Protein AF-A0A822HNJ9-F1 (afdb_monomer_lite)

Structure (mmCIF, N/CA/C/O backbone):
data_AF-A0A822HNJ9-F1
#
_entry.id   AF-A0A822HNJ9-F1
#
loop_
_atom_site.group_PDB
_atom_site.id
_atom_site.type_symbol
_atom_site.label_atom_id
_atom_site.label_alt_id
_atom_site.label_comp_id
_atom_site.label_asym_id
_atom_site.label_entity_id
_atom_site.label_seq_id
_atom_site.pdbx_PDB_ins_code
_atom_site.Cartn_x
_atom_site.Cartn_y
_atom_site.Cartn_z
_atom_site.occupancy
_atom_site.B_iso_or_equiv
_atom_site.auth_seq_id
_atom_site.auth_comp_id
_atom_site.auth_asym_id
_atom_site.auth_atom_id
_atom_site.pdbx_PDB_model_num
ATOM 1 N N . LEU A 1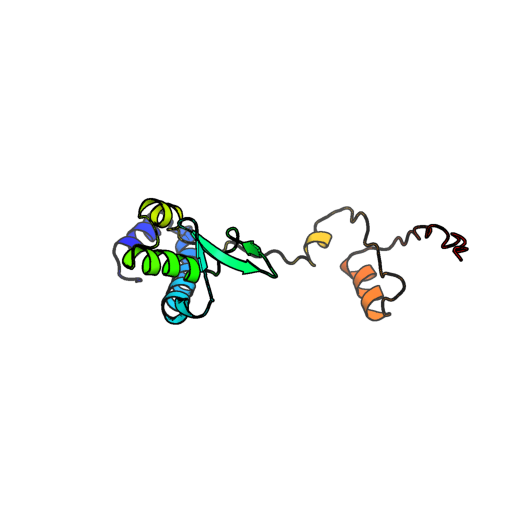 1 ? 0.493 12.354 16.416 1.00 62.94 1 LEU A N 1
ATOM 2 C CA . LEU A 1 1 ? 0.842 10.964 16.034 1.00 62.94 1 LEU A CA 1
ATOM 3 C C . LEU A 1 1 ? 2.137 10.479 16.682 1.00 62.94 1 LEU A C 1
ATOM 5 O O . LEU A 1 1 ? 2.071 9.511 17.411 1.00 62.94 1 LEU A O 1
ATOM 9 N N . LYS A 1 2 ? 3.293 11.153 16.546 1.00 67.12 2 LYS A N 1
ATOM 10 C CA . LYS A 1 2 ? 4.554 10.678 17.176 1.00 67.12 2 LYS A CA 1
ATOM 11 C C . LYS A 1 2 ? 4.546 10.609 18.717 1.00 67.12 2 LYS A C 1
ATOM 13 O O . LYS A 1 2 ? 5.441 10.022 19.309 1.00 67.12 2 LYS A O 1
ATOM 18 N N . THR A 1 3 ? 3.560 11.228 19.359 1.00 72.00 3 THR A N 1
ATOM 19 C CA . THR A 1 3 ? 3.373 11.254 20.815 1.00 72.00 3 THR A CA 1
ATOM 20 C C . THR A 1 3 ? 2.321 10.263 21.310 1.00 72.00 3 THR A C 1
ATOM 22 O O . THR A 1 3 ? 2.125 10.168 22.517 1.00 72.00 3 THR A O 1
ATOM 25 N N . THR A 1 4 ? 1.626 9.548 20.417 1.00 83.00 4 THR A N 1
ATOM 26 C CA . THR A 1 4 ? 0.567 8.619 20.826 1.00 83.00 4 THR A CA 1
ATOM 27 C C . THR A 1 4 ? 1.164 7.333 21.391 1.00 83.00 4 THR A C 1
ATOM 29 O O . THR A 1 4 ? 2.264 6.912 21.012 1.00 83.00 4 THR A O 1
ATOM 32 N N . ASN A 1 5 ? 0.452 6.712 22.329 1.00 85.06 5 ASN A N 1
ATOM 33 C CA . ASN A 1 5 ? 0.931 5.507 23.002 1.00 85.06 5 ASN A CA 1
ATOM 34 C C . ASN A 1 5 ? 1.074 4.345 22.014 1.00 85.06 5 ASN A C 1
ATOM 36 O O . ASN A 1 5 ? 2.087 3.656 22.026 1.00 85.06 5 ASN A O 1
ATOM 40 N N . GLU A 1 6 ? 0.136 4.213 21.083 1.00 84.06 6 GLU A N 1
ATOM 41 C CA . GLU A 1 6 ? 0.081 3.170 20.059 1.00 84.06 6 GLU A CA 1
ATOM 42 C C . GLU A 1 6 ? 1.312 3.210 19.140 1.00 84.06 6 GLU A C 1
ATOM 44 O O . GLU A 1 6 ? 1.894 2.174 18.806 1.00 84.06 6 GLU A O 1
ATOM 49 N N . TYR A 1 7 ? 1.759 4.415 18.767 1.00 82.19 7 TYR A N 1
ATOM 50 C CA . TYR A 1 7 ? 2.956 4.597 17.946 1.00 82.19 7 TYR A CA 1
ATOM 51 C C . TYR A 1 7 ? 4.218 4.197 18.715 1.00 82.19 7 TYR A C 1
ATOM 53 O O . TYR A 1 7 ? 5.081 3.483 18.197 1.00 82.19 7 TYR A O 1
ATOM 61 N N . ASN A 1 8 ? 4.308 4.629 19.974 1.00 83.81 8 ASN A N 1
ATOM 62 C CA . ASN A 1 8 ? 5.429 4.303 20.846 1.00 83.81 8 ASN A CA 1
ATOM 63 C C . ASN A 1 8 ? 5.508 2.798 21.133 1.00 83.81 8 ASN A C 1
ATOM 65 O O . ASN A 1 8 ? 6.604 2.239 21.146 1.00 83.81 8 ASN A O 1
ATOM 69 N N . GLU A 1 9 ? 4.374 2.124 21.317 1.00 87.38 9 GLU A N 1
ATOM 70 C CA . GLU A 1 9 ? 4.320 0.670 21.478 1.00 87.38 9 GLU A CA 1
ATOM 71 C C . GLU A 1 9 ? 4.733 -0.073 20.204 1.00 87.38 9 GLU A C 1
ATOM 73 O O . GLU A 1 9 ? 5.558 -0.987 20.277 1.00 87.38 9 GLU A O 1
ATOM 78 N N . CYS A 1 10 ? 4.269 0.362 19.027 1.00 82.50 10 CYS A N 1
ATOM 79 C CA . CYS A 1 10 ? 4.712 -0.210 17.751 1.00 82.50 10 CYS A CA 1
ATOM 80 C C . CYS A 1 10 ? 6.224 -0.058 17.542 1.00 82.50 10 CYS A C 1
ATOM 82 O O . CYS A 1 10 ? 6.894 -1.016 17.153 1.00 82.50 10 CYS A O 1
ATOM 84 N N . CYS A 1 11 ? 6.785 1.114 17.855 1.00 84.00 11 CYS A N 1
ATOM 85 C CA . CYS A 1 11 ? 8.223 1.359 17.737 1.00 84.00 11 CYS A CA 1
ATOM 86 C C . CYS A 1 11 ? 9.044 0.545 18.744 1.00 84.00 11 CYS A C 1
ATOM 88 O O . CYS A 1 11 ? 10.142 0.107 18.414 1.00 84.00 11 CYS A O 1
ATOM 90 N N . LYS A 1 12 ? 8.526 0.307 19.957 1.00 88.62 12 LYS A N 1
ATOM 91 C CA . LYS A 1 12 ? 9.166 -0.594 20.931 1.00 88.62 12 LYS A CA 1
ATOM 92 C C . LYS A 1 12 ? 9.164 -2.042 20.444 1.00 88.62 12 LYS A C 1
ATOM 94 O O . LYS A 1 12 ? 10.156 -2.740 20.625 1.00 88.62 12 LYS A O 1
ATOM 99 N N . LYS A 1 13 ? 8.067 -2.486 19.824 1.00 91.00 13 LYS A N 1
ATOM 100 C CA . LYS A 1 13 ? 7.925 -3.850 19.297 1.00 91.00 13 LYS A CA 1
ATOM 101 C C . LYS A 1 13 ? 8.796 -4.096 18.061 1.00 91.00 13 LYS A C 1
ATOM 103 O O . LYS A 1 13 ? 9.337 -5.187 17.908 1.00 91.00 13 LYS A O 1
ATOM 108 N N . TYR A 1 14 ? 8.959 -3.086 17.206 1.00 87.56 14 TYR A N 1
ATOM 109 C CA . TYR A 1 14 ? 9.727 -3.170 15.960 1.00 87.56 14 TYR A CA 1
ATOM 110 C C . TYR A 1 14 ? 10.715 -1.994 15.829 1.00 87.56 14 TYR A C 1
ATOM 112 O O . TYR A 1 14 ? 10.526 -1.105 14.993 1.00 87.56 14 TYR A O 1
ATOM 120 N N . PRO A 1 15 ? 11.799 -1.977 16.624 1.00 85.81 15 PRO A N 1
ATOM 121 C CA . PRO A 1 15 ? 12.713 -0.833 16.697 1.00 85.81 15 PRO A CA 1
ATOM 122 C C . PRO A 1 15 ? 13.408 -0.527 15.363 1.00 85.81 15 PRO A C 1
ATOM 124 O O . PRO A 1 15 ? 13.573 0.637 15.000 1.00 85.81 15 PRO A O 1
ATOM 127 N N . ASN A 1 16 ? 13.732 -1.560 14.581 1.00 88.88 16 ASN A N 1
ATOM 128 C CA . ASN A 1 16 ? 14.396 -1.411 13.281 1.00 88.88 16 ASN A CA 1
ATOM 129 C C . ASN A 1 16 ? 13.470 -0.863 12.183 1.00 88.88 16 ASN A C 1
ATOM 131 O O . ASN A 1 16 ? 13.939 -0.518 11.104 1.00 88.88 16 ASN A O 1
ATOM 135 N N . TRP A 1 17 ? 12.156 -0.812 12.420 1.00 87.12 17 TRP A N 1
ATOM 136 C CA . TRP A 1 17 ? 11.161 -0.397 11.424 1.00 87.12 17 TRP A CA 1
ATOM 137 C C . TRP A 1 17 ? 10.659 1.026 11.658 1.00 87.12 17 TRP A C 1
ATOM 139 O O . TRP A 1 17 ? 9.782 1.497 10.940 1.00 87.12 17 TRP A O 1
ATOM 149 N N . LYS A 1 18 ? 11.232 1.746 12.631 1.00 86.25 18 LYS A N 1
ATOM 150 C CA . LYS A 1 18 ? 10.824 3.112 12.971 1.00 86.25 18 LYS A CA 1
ATOM 151 C C . LYS A 1 18 ? 10.759 4.026 11.744 1.00 86.25 18 LYS A C 1
ATOM 153 O O . LYS A 1 18 ? 9.755 4.698 11.551 1.00 86.25 18 LYS A O 1
ATOM 158 N N . LEU A 1 19 ? 11.784 4.003 10.888 1.00 86.44 19 LEU A N 1
ATOM 159 C CA . LEU A 1 19 ? 11.804 4.802 9.656 1.00 86.44 19 LEU A CA 1
ATOM 160 C C . LEU A 1 19 ? 10.664 4.430 8.699 1.00 86.44 19 LEU A C 1
ATOM 162 O O . LEU A 1 19 ? 10.014 5.314 8.152 1.00 86.44 19 LEU A O 1
ATOM 166 N N . LEU A 1 20 ? 10.379 3.136 8.545 1.00 87.31 20 LEU A N 1
ATOM 167 C CA . LEU A 1 20 ? 9.297 2.651 7.688 1.00 87.31 20 LEU A CA 1
ATOM 168 C C . LEU A 1 20 ? 7.927 3.132 8.182 1.00 87.31 20 LEU A C 1
ATOM 170 O O . LEU A 1 20 ? 7.101 3.564 7.380 1.00 87.31 20 LEU A O 1
ATOM 174 N N . PHE A 1 21 ? 7.698 3.108 9.498 1.00 86.00 21 PHE A N 1
ATOM 175 C CA . PHE A 1 21 ? 6.472 3.652 10.082 1.00 86.00 21 PHE A CA 1
ATOM 176 C C . PHE A 1 21 ? 6.386 5.171 9.949 1.00 86.00 21 PHE A C 1
ATOM 178 O O . PHE A 1 21 ? 5.304 5.696 9.703 1.00 86.00 21 PHE A O 1
ATOM 185 N N . GLU A 1 22 ? 7.502 5.888 10.094 1.00 87.31 22 GLU A N 1
ATOM 186 C CA . GLU A 1 22 ? 7.520 7.338 9.907 1.00 87.31 22 GLU A CA 1
ATOM 187 C C . GLU A 1 22 ? 7.138 7.746 8.483 1.00 87.31 22 GLU A C 1
ATOM 189 O O . GLU A 1 22 ? 6.329 8.660 8.329 1.00 87.31 22 GLU A O 1
ATOM 194 N N . GLU A 1 23 ? 7.647 7.055 7.462 1.00 87.81 23 GLU A N 1
ATOM 195 C CA . GLU A 1 23 ? 7.247 7.299 6.071 1.00 87.81 23 GLU A CA 1
ATOM 196 C C . GLU A 1 23 ? 5.786 6.910 5.819 1.00 87.81 23 GLU A C 1
ATOM 198 O O . GLU A 1 23 ? 5.019 7.709 5.285 1.00 87.81 23 GLU A O 1
ATOM 203 N N . ALA A 1 24 ? 5.354 5.737 6.291 1.00 88.38 24 ALA A N 1
ATOM 204 C CA . ALA A 1 24 ? 3.963 5.303 6.168 1.00 88.38 24 ALA A CA 1
ATOM 205 C C . ALA A 1 24 ? 2.970 6.301 6.795 1.00 88.38 24 ALA A C 1
ATOM 207 O O . ALA A 1 24 ? 1.901 6.546 6.238 1.00 88.38 24 ALA A O 1
ATOM 208 N N . MET A 1 25 ? 3.323 6.918 7.928 1.00 87.94 25 MET A N 1
ATOM 209 C CA . MET A 1 25 ? 2.499 7.956 8.552 1.00 87.94 25 MET A CA 1
ATOM 210 C C . MET A 1 25 ? 2.437 9.245 7.732 1.00 87.94 25 MET A C 1
ATOM 212 O O . MET A 1 25 ? 1.398 9.901 7.740 1.00 87.94 25 MET A O 1
ATOM 216 N N . LYS A 1 26 ? 3.521 9.641 7.052 1.00 88.62 26 LYS A N 1
ATOM 217 C CA . LYS A 1 26 ? 3.495 10.821 6.172 1.00 88.62 26 LYS A CA 1
ATOM 218 C C . LYS A 1 26 ? 2.524 10.602 5.019 1.00 88.62 26 LYS A C 1
ATOM 220 O O . LYS A 1 26 ? 1.683 11.465 4.784 1.00 88.62 26 LYS A O 1
ATOM 225 N N . ASP A 1 27 ? 2.597 9.438 4.375 1.00 88.88 27 ASP A N 1
ATOM 226 C CA . ASP A 1 27 ? 1.671 9.047 3.307 1.00 88.88 27 ASP A CA 1
ATOM 227 C C . ASP A 1 27 ? 0.222 9.043 3.818 1.00 88.88 27 ASP A C 1
ATOM 229 O O . ASP A 1 27 ? -0.664 9.627 3.200 1.00 88.88 27 ASP A O 1
ATOM 233 N N . MET A 1 28 ? -0.016 8.463 4.998 1.00 90.50 28 MET A N 1
ATOM 234 C CA . MET A 1 28 ? -1.338 8.434 5.628 1.00 90.50 28 MET A CA 1
ATOM 235 C C . MET A 1 28 ? -1.882 9.843 5.923 1.00 90.50 28 MET A C 1
ATOM 237 O O . MET A 1 28 ? -3.041 10.128 5.633 1.00 90.50 28 MET A O 1
ATOM 241 N N . LEU A 1 29 ? -1.053 10.740 6.469 1.00 89.88 29 LEU A N 1
ATOM 242 C CA . LEU A 1 29 ? -1.423 12.136 6.735 1.00 89.88 29 LEU A CA 1
ATOM 243 C C . LEU A 1 29 ? -1.672 12.933 5.451 1.00 89.88 29 LEU A C 1
ATOM 245 O O . LEU A 1 29 ? -2.505 13.836 5.433 1.00 89.88 29 LEU A O 1
ATOM 249 N N . PHE A 1 30 ? -0.949 12.639 4.378 1.00 89.81 30 PHE A N 1
ATOM 250 C CA . PHE A 1 30 ? -1.191 13.279 3.093 1.00 89.81 30 PHE A CA 1
ATOM 251 C C . PHE A 1 30 ? -2.529 12.828 2.495 1.00 89.81 30 PHE A C 1
ATOM 253 O O . PHE A 1 30 ? -3.323 13.652 2.031 1.00 89.81 30 PHE A O 1
ATOM 260 N N . ASP A 1 31 ? -2.793 11.524 2.554 1.00 91.00 31 ASP A N 1
ATOM 261 C CA . ASP A 1 31 ? -3.979 10.913 1.971 1.00 91.00 31 ASP A CA 1
ATOM 262 C C . ASP A 1 31 ? -5.254 11.238 2.752 1.00 91.00 31 ASP A C 1
ATOM 264 O O . ASP A 1 31 ? -6.271 11.490 2.114 1.00 91.00 31 ASP A O 1
ATOM 268 N N . VAL A 1 32 ? -5.222 11.324 4.089 1.00 89.19 32 VAL A N 1
ATOM 269 C CA . VAL A 1 32 ? -6.418 11.677 4.885 1.00 89.19 32 VAL A CA 1
ATOM 270 C C . VAL A 1 32 ? -6.954 13.067 4.541 1.00 89.19 32 VAL A C 1
ATOM 272 O O . VAL A 1 32 ? -8.156 13.292 4.565 1.00 89.19 32 VAL A O 1
ATOM 275 N N . ASN A 1 33 ? -6.076 13.996 4.161 1.00 86.94 33 ASN A N 1
ATOM 276 C CA . ASN A 1 33 ? -6.475 15.350 3.779 1.00 86.94 33 ASN A CA 1
ATOM 277 C C . ASN A 1 33 ? -6.990 15.441 2.334 1.00 86.94 33 ASN A C 1
ATOM 279 O O . ASN A 1 33 ? -7.530 16.469 1.947 1.00 86.94 33 ASN A O 1
ATOM 283 N N . ASN A 1 34 ? -6.803 14.394 1.522 1.00 86.69 34 ASN A N 1
ATOM 284 C CA . ASN A 1 34 ? -7.087 14.413 0.085 1.00 86.69 34 ASN A CA 1
ATOM 285 C C . ASN A 1 34 ? -7.798 13.139 -0.396 1.00 86.69 34 ASN A C 1
ATOM 287 O O . ASN A 1 34 ? -7.729 12.808 -1.586 1.00 86.69 34 ASN A O 1
ATOM 291 N N . PHE A 1 35 ? -8.435 12.375 0.494 1.00 86.50 35 PHE A N 1
ATOM 292 C CA . PHE A 1 35 ? -8.928 11.045 0.138 1.00 86.50 35 PHE A CA 1
ATOM 293 C C . PHE A 1 35 ? -10.089 11.106 -0.861 1.00 86.50 35 PHE A C 1
ATOM 295 O O . PHE A 1 35 ? -10.163 10.247 -1.727 1.00 86.50 35 PHE A O 1
ATOM 302 N N . GLU A 1 36 ? -10.912 12.155 -0.853 1.00 82.75 36 GLU A N 1
ATOM 303 C CA . GLU A 1 36 ? -12.053 12.313 -1.773 1.00 82.75 36 GLU A CA 1
ATOM 304 C C . GLU A 1 36 ? -11.643 12.461 -3.255 1.00 82.75 36 GLU A C 1
ATOM 306 O O . GLU A 1 36 ? -12.447 12.256 -4.160 1.00 82.75 36 GLU A O 1
ATOM 311 N N . SER A 1 37 ? -10.370 12.765 -3.531 1.00 79.00 37 SER A N 1
ATOM 312 C CA . SER A 1 37 ? -9.874 13.094 -4.878 1.00 79.00 37 SER A CA 1
ATOM 313 C C . SER A 1 37 ? -9.758 11.922 -5.866 1.00 79.00 37 SER A C 1
ATOM 315 O O . SER A 1 37 ? -9.435 12.159 -7.027 1.00 79.00 37 SER A O 1
ATOM 317 N N . HIS A 1 38 ? -9.952 10.666 -5.446 1.00 80.81 38 HIS A N 1
ATOM 318 C CA . HIS A 1 38 ? -9.560 9.498 -6.252 1.00 80.81 38 HIS A CA 1
ATOM 319 C C . HIS A 1 38 ? -10.694 8.756 -6.972 1.00 80.81 38 HIS A C 1
ATOM 321 O O . HIS A 1 38 ? -10.422 7.694 -7.520 1.00 80.81 38 HIS A O 1
ATOM 327 N N . GLY A 1 39 ? -11.924 9.285 -6.971 1.00 85.75 39 GLY A N 1
ATOM 328 C CA . GLY A 1 39 ? -13.054 8.761 -7.755 1.00 85.75 39 GLY A CA 1
ATOM 329 C C . GLY A 1 39 ? -13.269 7.248 -7.616 1.00 85.75 39 GLY A C 1
ATOM 330 O O . GLY A 1 39 ? -12.839 6.480 -8.473 1.00 85.75 39 GLY A O 1
ATOM 331 N N . TYR A 1 40 ? -13.935 6.817 -6.546 1.00 92.25 40 TYR A N 1
ATOM 332 C CA . TYR A 1 40 ? -14.222 5.404 -6.285 1.00 92.25 40 TYR A CA 1
ATOM 333 C C . TYR A 1 40 ? -15.714 5.082 -6.402 1.00 92.25 40 TYR A C 1
ATOM 335 O O . TYR A 1 40 ? -16.570 5.964 -6.339 1.00 92.25 40 TYR A O 1
ATOM 343 N N . ILE A 1 41 ? -16.018 3.793 -6.541 1.00 92.56 41 ILE A N 1
ATOM 344 C CA . ILE A 1 41 ? -17.375 3.249 -6.522 1.00 92.56 41 ILE A CA 1
ATOM 345 C C . ILE A 1 41 ? -17.480 2.268 -5.359 1.00 92.56 41 ILE A C 1
ATOM 347 O O . ILE A 1 41 ? -16.609 1.420 -5.174 1.00 92.56 41 ILE A O 1
ATOM 351 N N . VAL A 1 42 ? -18.569 2.355 -4.600 1.00 92.94 42 VAL A N 1
ATOM 352 C CA . VAL A 1 42 ? -18.928 1.328 -3.621 1.00 92.94 42 VAL A CA 1
ATOM 353 C C . VAL A 1 42 ? -19.809 0.296 -4.308 1.00 92.94 42 VAL A C 1
ATOM 355 O O . VAL A 1 42 ? -20.865 0.633 -4.840 1.00 92.94 42 VAL A O 1
ATOM 358 N N . ASN A 1 43 ? -19.381 -0.961 -4.326 1.00 91.75 43 ASN A N 1
ATOM 359 C CA . ASN A 1 43 ? -20.179 -2.055 -4.866 1.00 91.75 43 ASN A CA 1
ATOM 360 C C . ASN A 1 43 ? -19.810 -3.368 -4.171 1.00 91.75 43 ASN A C 1
ATOM 362 O O . ASN A 1 43 ? -18.638 -3.613 -3.902 1.00 91.75 43 ASN A O 1
ATOM 366 N N . GLN A 1 44 ? -20.803 -4.222 -3.916 1.00 88.62 44 GLN A N 1
ATOM 367 C CA . GLN A 1 44 ? -20.614 -5.531 -3.275 1.00 88.62 44 GLN A CA 1
ATOM 368 C C . GLN A 1 44 ? -19.803 -5.464 -1.969 1.00 88.62 44 GLN A C 1
ATOM 370 O O . GLN A 1 44 ? -18.909 -6.280 -1.752 1.00 88.62 44 GLN A O 1
ATOM 375 N N . ASP A 1 45 ? -20.112 -4.489 -1.111 1.00 92.69 45 ASP A N 1
ATOM 376 C CA . ASP A 1 45 ? -19.426 -4.294 0.173 1.00 92.69 45 ASP A CA 1
ATOM 377 C C . ASP A 1 45 ? -17.918 -3.996 0.028 1.00 92.69 45 ASP A C 1
ATOM 379 O O . ASP A 1 45 ? -17.120 -4.312 0.908 1.00 92.69 45 ASP A O 1
ATOM 383 N N . LYS A 1 46 ? -17.498 -3.426 -1.110 1.00 93.19 46 LYS A N 1
ATOM 384 C CA . LYS A 1 46 ? -16.097 -3.112 -1.421 1.00 93.19 46 LYS A CA 1
ATOM 385 C C . LYS A 1 46 ? -15.958 -1.783 -2.148 1.00 93.19 46 LYS A C 1
ATOM 387 O O . LYS A 1 46 ? -16.847 -1.357 -2.886 1.00 93.19 46 LYS A O 1
ATOM 392 N N . ILE A 1 47 ? -14.792 -1.170 -1.976 1.00 93.50 47 ILE A N 1
ATOM 393 C CA . ILE A 1 47 ? -14.351 -0.023 -2.767 1.00 93.50 47 ILE A CA 1
ATOM 394 C C . ILE A 1 47 ? -13.702 -0.541 -4.053 1.00 93.50 47 ILE A C 1
ATOM 396 O O . ILE A 1 47 ? -12.779 -1.356 -4.005 1.00 93.50 47 ILE A O 1
ATOM 400 N N . GLY A 1 48 ? -14.203 -0.083 -5.196 1.00 92.81 48 GLY A N 1
ATOM 401 C CA . GLY A 1 48 ? -13.696 -0.406 -6.523 1.00 92.81 48 GLY A CA 1
ATOM 402 C C . GLY A 1 48 ? -13.419 0.844 -7.351 1.00 92.81 48 GLY A C 1
ATOM 403 O O . GLY A 1 48 ? -13.880 1.945 -7.042 1.00 92.81 48 GLY A O 1
ATOM 404 N N . TYR A 1 49 ? -12.668 0.650 -8.424 1.00 92.94 49 TYR A N 1
ATOM 405 C CA . TYR A 1 49 ? -12.208 1.707 -9.315 1.00 92.94 49 TYR A CA 1
ATOM 406 C C . TYR A 1 49 ? -12.572 1.375 -10.753 1.00 92.94 49 TYR A C 1
ATOM 408 O O . TYR A 1 49 ? -12.554 0.209 -11.138 1.00 92.94 49 TYR A O 1
ATOM 416 N N . VAL A 1 50 ? -12.900 2.390 -11.547 1.00 89.62 50 VAL A N 1
ATOM 417 C CA . VAL A 1 50 ? -13.181 2.199 -12.972 1.00 89.62 50 VAL A CA 1
ATOM 418 C C . VAL A 1 50 ? -11.861 2.201 -13.731 1.00 89.62 50 VAL A C 1
ATOM 420 O O . VAL A 1 50 ? -11.199 3.233 -13.823 1.00 89.62 50 VAL A O 1
ATOM 423 N N . GLU A 1 51 ? -11.491 1.053 -14.291 1.00 86.56 51 GLU A N 1
ATOM 424 C CA . GLU A 1 51 ? -10.425 0.948 -15.283 1.00 86.56 51 GLU A CA 1
ATOM 425 C C . GLU A 1 51 ? -11.024 0.543 -16.626 1.00 86.56 51 GLU A C 1
ATOM 427 O O . GLU A 1 51 ? -11.595 -0.540 -16.772 1.00 86.56 51 GLU A O 1
ATOM 432 N N . GLN A 1 52 ? -10.860 1.420 -17.620 1.00 85.50 52 GLN A N 1
ATOM 433 C CA . GLN A 1 52 ? -11.481 1.276 -18.938 1.00 85.50 52 GLN A CA 1
ATOM 434 C C . GLN A 1 52 ? -13.005 1.115 -18.792 1.00 85.50 52 GLN A C 1
ATOM 436 O O . GLN A 1 52 ? -13.665 2.060 -18.368 1.00 85.50 52 GLN A O 1
ATOM 441 N N . ASP A 1 53 ? -13.534 -0.075 -19.079 1.00 87.94 53 ASP A N 1
ATOM 442 C CA . ASP A 1 53 ? -14.963 -0.399 -19.007 1.00 87.94 53 ASP A CA 1
ATOM 443 C C . ASP A 1 53 ? -15.322 -1.307 -17.814 1.00 87.94 53 ASP A C 1
ATOM 445 O O . ASP A 1 53 ? -16.480 -1.692 -17.653 1.00 87.94 53 ASP A O 1
ATOM 449 N N . ASN A 1 54 ? -14.346 -1.678 -16.973 1.00 88.69 54 ASN A N 1
ATOM 450 C CA . ASN A 1 54 ? -14.541 -2.622 -15.873 1.00 88.69 54 ASN A CA 1
ATOM 451 C C . ASN A 1 54 ? -14.305 -1.977 -14.504 1.00 88.69 54 ASN A C 1
ATOM 453 O O . ASN A 1 54 ? -13.463 -1.096 -14.337 1.00 88.69 54 ASN A O 1
ATOM 457 N N . ILE A 1 55 ? -15.024 -2.476 -13.495 1.00 91.19 55 ILE A N 1
ATOM 458 C CA . ILE A 1 55 ? -14.744 -2.148 -12.096 1.00 91.19 55 ILE A CA 1
ATOM 459 C C . ILE A 1 55 ? -13.707 -3.138 -11.574 1.00 91.19 55 ILE A C 1
ATOM 461 O O . ILE A 1 55 ? -13.945 -4.346 -11.533 1.00 91.19 55 ILE A O 1
ATOM 465 N N . VAL A 1 56 ? -12.563 -2.613 -11.157 1.00 91.56 56 VAL A N 1
ATOM 466 C CA . VAL A 1 56 ? -11.463 -3.376 -10.576 1.00 91.56 56 VAL A CA 1
ATOM 467 C C . VAL A 1 56 ? -11.404 -3.161 -9.064 1.00 91.56 56 VAL A C 1
ATOM 469 O O . VAL A 1 56 ? -11.537 -2.047 -8.560 1.00 91.56 56 VAL A O 1
ATOM 472 N N . TYR A 1 57 ? -11.203 -4.257 -8.332 1.00 90.44 57 TYR A N 1
ATOM 473 C CA . TYR A 1 57 ? -11.154 -4.282 -6.860 1.00 90.44 57 TYR A CA 1
ATOM 474 C C . TYR A 1 57 ? -9.775 -4.669 -6.315 1.00 90.44 57 TYR A C 1
ATOM 476 O O . TYR A 1 57 ? -9.566 -4.723 -5.108 1.00 90.44 57 TYR A O 1
ATOM 484 N N . ASN A 1 58 ? -8.834 -4.995 -7.200 1.00 88.44 58 ASN A N 1
ATOM 485 C CA . ASN A 1 58 ? -7.476 -5.418 -6.862 1.00 88.44 58 ASN A CA 1
ATOM 486 C C . ASN A 1 58 ? -6.470 -4.256 -6.864 1.00 88.44 58 ASN A C 1
ATOM 488 O O . ASN A 1 58 ? -5.270 -4.495 -6.720 1.00 88.44 58 ASN A O 1
ATOM 492 N N . ILE A 1 59 ? -6.939 -3.019 -7.037 1.00 87.19 59 ILE A N 1
ATOM 493 C CA . ILE A 1 59 ? -6.107 -1.819 -6.986 1.00 87.19 59 ILE A CA 1
ATOM 494 C C . ILE A 1 59 ? -6.467 -0.973 -5.767 1.00 87.19 59 ILE A C 1
ATOM 496 O O . ILE A 1 59 ? -7.622 -0.902 -5.355 1.00 87.19 59 ILE A O 1
ATOM 500 N N . ALA A 1 60 ? -5.454 -0.332 -5.188 1.00 87.88 60 ALA A N 1
ATOM 501 C CA . ALA A 1 60 ? -5.607 0.560 -4.048 1.00 87.88 60 ALA A CA 1
ATOM 502 C C . ALA A 1 60 ? -4.731 1.806 -4.223 1.00 87.88 60 ALA A C 1
ATOM 504 O O . ALA A 1 60 ? -3.521 1.716 -4.471 1.00 87.88 60 ALA A O 1
ATOM 505 N N . TYR A 1 61 ? -5.340 2.972 -4.032 1.00 88.88 61 TYR A N 1
ATOM 506 C CA . TYR A 1 61 ? -4.702 4.281 -4.090 1.00 88.88 61 TYR A CA 1
ATOM 507 C C . TYR A 1 61 ? -4.218 4.686 -2.701 1.00 88.88 61 TYR A C 1
ATOM 509 O O . TYR A 1 61 ? -4.837 5.490 -2.007 1.00 88.88 61 TYR A O 1
ATOM 517 N N . GLY A 1 62 ? -3.088 4.100 -2.302 1.00 88.00 62 GLY A N 1
ATOM 518 C CA . GLY A 1 62 ? -2.435 4.430 -1.035 1.00 88.00 62 GLY A CA 1
ATOM 519 C C . GLY A 1 62 ? -3.353 4.200 0.165 1.00 88.00 62 GLY A C 1
ATOM 520 O O . GLY A 1 62 ? -4.049 3.188 0.233 1.00 88.00 62 GLY A O 1
ATOM 521 N N . TYR A 1 63 ? -3.343 5.147 1.099 1.00 92.19 63 TYR A N 1
ATOM 522 C CA . TYR A 1 63 ? -4.260 5.175 2.235 1.00 92.19 63 TYR A CA 1
ATOM 523 C C . TYR A 1 63 ? -5.605 5.805 1.884 1.00 92.19 63 TYR A C 1
ATOM 525 O O . TYR A 1 63 ? -6.547 5.676 2.663 1.00 92.19 63 TYR A O 1
ATOM 533 N N . LYS A 1 64 ? -5.751 6.437 0.713 1.00 92.69 64 LYS A N 1
ATOM 534 C CA . LYS A 1 64 ? -7.033 7.023 0.321 1.00 92.69 64 LYS A CA 1
ATOM 535 C C . LYS A 1 64 ? -8.133 5.966 0.217 1.00 92.69 64 LYS A C 1
ATOM 537 O O . LYS A 1 64 ? -9.234 6.206 0.698 1.00 92.69 64 LYS A O 1
ATOM 542 N N . THR A 1 65 ? -7.832 4.792 -0.346 1.00 92.56 65 THR A N 1
ATOM 543 C CA . THR A 1 65 ? -8.777 3.659 -0.390 1.00 92.56 65 THR A CA 1
ATOM 544 C C . THR A 1 65 ? -9.189 3.222 1.015 1.00 92.56 65 THR A C 1
ATOM 546 O O . THR A 1 65 ? -10.366 2.994 1.266 1.00 92.56 65 THR A O 1
ATOM 549 N N . LEU A 1 66 ? -8.239 3.162 1.951 1.00 93.75 66 LEU A N 1
ATOM 550 C CA . LEU A 1 66 ? -8.508 2.817 3.348 1.00 93.75 66 LEU A CA 1
ATOM 551 C C . LEU A 1 66 ? -9.421 3.857 4.016 1.00 93.75 66 LEU A C 1
ATOM 553 O O . LEU A 1 66 ? -10.382 3.485 4.682 1.00 93.75 66 LEU A O 1
ATOM 557 N N . PHE A 1 67 ? -9.190 5.153 3.790 1.00 93.75 67 PHE A N 1
ATOM 558 C CA . PHE A 1 67 ? -10.084 6.200 4.293 1.00 93.75 67 PHE A CA 1
ATOM 559 C C . PHE A 1 67 ? -11.465 6.182 3.628 1.00 93.75 67 PHE A C 1
ATOM 561 O O . PHE A 1 67 ? -12.451 6.456 4.306 1.00 93.75 67 PHE A O 1
ATOM 568 N N . ALA A 1 68 ? -11.568 5.787 2.356 1.00 93.44 68 ALA A N 1
ATOM 569 C CA . ALA A 1 68 ? -12.859 5.566 1.707 1.00 93.44 68 ALA A CA 1
ATOM 570 C C . ALA A 1 68 ? -13.655 4.436 2.386 1.00 93.44 68 ALA A C 1
ATOM 572 O O . ALA A 1 68 ? -14.853 4.590 2.603 1.00 93.44 68 ALA A O 1
ATOM 573 N N . TYR A 1 69 ? -13.001 3.345 2.808 1.00 94.31 69 TYR A N 1
ATOM 574 C CA . TYR A 1 69 ? -13.659 2.295 3.600 1.00 94.31 69 TYR A CA 1
ATOM 575 C C . TYR A 1 69 ? -14.202 2.823 4.936 1.00 94.31 69 TYR A C 1
ATOM 577 O O . TYR A 1 69 ? -15.330 2.492 5.295 1.00 94.31 69 TYR A O 1
ATOM 585 N N . PHE A 1 70 ? -13.442 3.658 5.656 1.00 94.00 70 PHE A N 1
ATOM 586 C CA . PHE A 1 70 ? -13.932 4.295 6.887 1.00 94.00 70 PHE A CA 1
ATOM 587 C C . PHE A 1 70 ? -15.136 5.203 6.618 1.00 94.00 70 PHE A C 1
ATOM 589 O O . PHE A 1 70 ? -16.166 5.073 7.275 1.00 94.00 70 PHE A O 1
ATOM 596 N N . TYR A 1 71 ? -15.021 6.076 5.619 1.00 93.94 71 TYR A N 1
ATOM 597 C CA . TYR A 1 71 ? -16.064 7.029 5.250 1.00 93.94 71 TYR A CA 1
ATOM 598 C C . TYR A 1 71 ? -17.372 6.336 4.841 1.00 93.94 71 TYR A C 1
ATOM 600 O O . TYR A 1 71 ? -18.454 6.692 5.302 1.00 93.94 71 TYR A O 1
ATOM 608 N N . GLU A 1 72 ? -17.292 5.293 4.018 1.00 93.81 72 GLU A N 1
ATOM 609 C CA . GLU A 1 72 ? -18.472 4.561 3.552 1.00 93.81 72 GLU A CA 1
ATOM 610 C C . GLU A 1 72 ? -19.046 3.612 4.611 1.00 93.81 72 GLU A C 1
ATOM 612 O O . GLU A 1 72 ? -20.247 3.324 4.603 1.00 93.81 72 GLU A O 1
ATOM 617 N N . HIS A 1 73 ? -18.232 3.174 5.577 1.00 95.19 73 HIS A N 1
ATOM 618 C CA . HIS A 1 73 ? -18.725 2.454 6.748 1.00 95.19 73 HIS A CA 1
ATOM 619 C C . HIS A 1 73 ? -19.593 3.351 7.638 1.00 95.19 73 H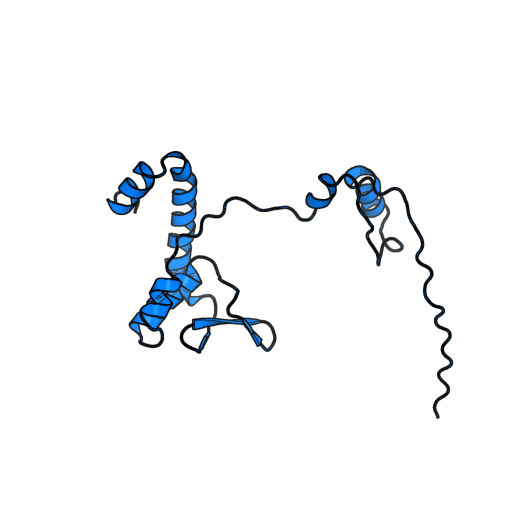IS A C 1
ATOM 621 O O . HIS A 1 73 ? -20.681 2.936 8.040 1.00 95.19 73 HIS A O 1
ATOM 627 N N . GLU A 1 74 ? -19.176 4.598 7.884 1.00 93.69 74 GLU A N 1
ATOM 628 C CA . GLU A 1 74 ? -19.978 5.578 8.635 1.00 93.69 74 GLU A CA 1
ATOM 629 C C . GLU A 1 74 ? -21.318 5.887 7.947 1.00 93.69 74 GLU A C 1
ATOM 631 O O . GLU A 1 74 ? -22.319 6.160 8.610 1.00 93.69 74 GLU A O 1
ATOM 636 N N . ARG A 1 75 ? -21.366 5.775 6.614 1.00 92.94 75 ARG A N 1
ATOM 637 C CA . ARG A 1 75 ? -22.580 5.935 5.795 1.00 92.94 75 ARG A CA 1
ATOM 638 C C . ARG A 1 75 ? -23.416 4.658 5.670 1.00 92.94 75 ARG A C 1
ATOM 640 O O . ARG A 1 75 ? -24.455 4.672 5.007 1.00 92.94 75 ARG A O 1
ATOM 647 N N . GLY A 1 76 ? -22.972 3.556 6.274 1.00 92.38 76 GLY A N 1
ATOM 648 C CA . GLY A 1 76 ? -23.646 2.259 6.234 1.00 92.38 76 GLY A CA 1
ATOM 649 C C . GLY A 1 76 ? -23.587 1.545 4.879 1.00 92.38 76 GLY A C 1
ATOM 650 O O . GLY A 1 76 ? -24.338 0.595 4.674 1.00 92.38 76 GLY A O 1
ATOM 651 N N . GLN A 1 77 ? -22.725 1.985 3.955 1.00 92.94 77 GLN A N 1
ATOM 652 C CA . GLN A 1 77 ? -22.529 1.349 2.643 1.00 92.94 77 GLN A CA 1
ATOM 653 C C . GLN A 1 77 ? -21.520 0.194 2.696 1.00 92.94 77 GLN A C 1
ATOM 655 O O . GLN A 1 77 ? -21.530 -0.679 1.829 1.00 92.94 77 GLN A O 1
ATOM 660 N N . ILE A 1 78 ? -20.664 0.188 3.721 1.00 95.06 78 ILE A N 1
ATOM 661 C CA . ILE A 1 78 ? -19.661 -0.844 3.984 1.00 95.06 78 ILE A CA 1
ATOM 662 C C . ILE A 1 78 ? -19.933 -1.499 5.341 1.00 95.06 78 ILE A C 1
ATOM 664 O O . ILE A 1 78 ? -20.150 -0.832 6.357 1.00 95.06 78 ILE A O 1
ATOM 668 N N . SER A 1 79 ? -19.884 -2.825 5.381 1.00 94.94 79 SER A N 1
ATOM 669 C CA . SER A 1 79 ? -19.997 -3.623 6.591 1.00 94.94 79 SER A CA 1
ATOM 670 C C . SER A 1 79 ? -18.739 -3.508 7.448 1.00 94.94 79 SER A C 1
ATOM 672 O O . SER A 1 79 ? -17.621 -3.352 6.954 1.00 94.94 79 SER A O 1
ATOM 674 N N . LYS A 1 80 ? -18.897 -3.670 8.766 1.00 93.88 80 LYS A N 1
ATOM 675 C CA . LYS A 1 80 ? -17.753 -3.688 9.687 1.00 93.88 80 LYS A CA 1
ATOM 676 C C . LYS A 1 80 ? -16.736 -4.778 9.325 1.00 93.88 80 LYS A C 1
ATOM 678 O O . LYS A 1 80 ? -15.539 -4.564 9.451 1.00 93.88 80 LYS A O 1
ATOM 683 N N . LYS A 1 81 ? -17.214 -5.926 8.831 1.00 94.81 81 LYS A N 1
ATOM 684 C CA . LYS A 1 81 ? -16.350 -7.031 8.406 1.00 94.81 81 LYS A CA 1
ATOM 685 C C . LYS A 1 81 ? -15.437 -6.609 7.253 1.00 94.81 81 LYS A C 1
ATOM 687 O O . LYS A 1 81 ? -14.239 -6.854 7.317 1.00 94.81 81 LYS A O 1
ATOM 692 N N . SER A 1 82 ? -15.996 -5.968 6.228 1.00 92.62 82 SER A N 1
ATOM 693 C CA . SER A 1 82 ? -15.213 -5.501 5.082 1.00 92.62 82 SER A CA 1
ATOM 694 C C . SER A 1 82 ? -14.242 -4.387 5.475 1.00 92.62 82 SER A C 1
ATOM 696 O O . SER A 1 82 ? -13.092 -4.395 5.042 1.00 92.62 82 SER A O 1
ATOM 698 N N . LEU A 1 83 ? -14.647 -3.482 6.372 1.00 92.94 83 LEU A N 1
ATOM 699 C CA . LEU A 1 83 ? -13.738 -2.487 6.941 1.00 92.94 83 LEU A CA 1
ATOM 700 C C . LEU A 1 83 ? -12.546 -3.154 7.653 1.00 92.94 83 LEU A C 1
ATOM 702 O O . LEU A 1 83 ? -11.402 -2.856 7.320 1.00 92.94 83 LEU A O 1
ATOM 706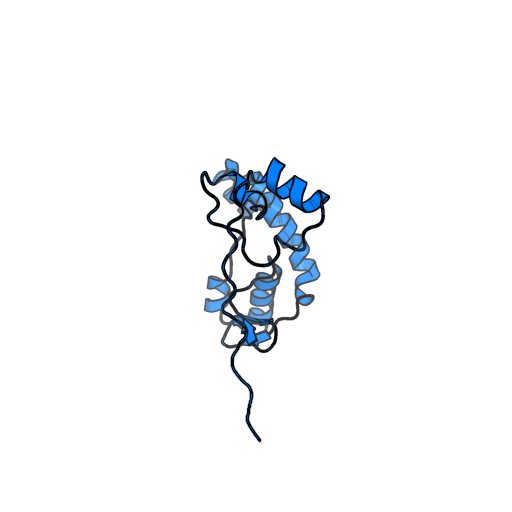 N N . ASP A 1 84 ? -12.799 -4.084 8.577 1.00 93.56 84 ASP A N 1
ATOM 707 C CA . ASP A 1 84 ? -11.756 -4.758 9.363 1.00 93.56 84 ASP A CA 1
ATOM 708 C C . ASP A 1 84 ? -10.765 -5.542 8.476 1.00 93.56 84 ASP A C 1
ATOM 710 O O . ASP A 1 84 ? -9.567 -5.568 8.760 1.00 93.56 84 ASP A O 1
ATOM 714 N N . GLU A 1 85 ? -11.230 -6.131 7.368 1.00 92.06 85 GLU A N 1
ATOM 715 C CA . GLU A 1 85 ? -10.379 -6.820 6.380 1.00 92.06 85 GLU A CA 1
ATOM 716 C C . GLU A 1 85 ? -9.478 -5.860 5.575 1.00 92.06 85 GLU A C 1
ATOM 718 O O . GLU A 1 85 ? -8.435 -6.275 5.065 1.00 92.06 85 GLU A O 1
ATOM 723 N N . ASN A 1 86 ? -9.848 -4.579 5.475 1.00 90.75 86 ASN A N 1
ATOM 724 C CA . ASN A 1 86 ? -9.136 -3.563 4.693 1.00 90.75 86 ASN A CA 1
ATOM 725 C C . ASN A 1 86 ? -8.352 -2.553 5.556 1.00 90.75 86 ASN A C 1
ATOM 727 O O . ASN A 1 86 ? -7.709 -1.650 5.013 1.00 90.75 86 ASN A O 1
ATOM 731 N N . ILE A 1 87 ? -8.343 -2.704 6.886 1.00 90.69 87 ILE A N 1
ATOM 732 C CA . ILE A 1 87 ? -7.517 -1.891 7.789 1.00 90.69 87 ILE A CA 1
ATOM 733 C C . ILE A 1 87 ? -6.117 -2.499 7.896 1.00 90.69 87 ILE A C 1
ATOM 735 O O . ILE A 1 87 ? -5.894 -3.512 8.558 1.00 90.69 87 ILE A O 1
ATOM 739 N N . TYR A 1 88 ? -5.134 -1.841 7.285 1.00 87.50 88 TYR A N 1
ATOM 740 C CA . TYR A 1 88 ? -3.728 -2.216 7.411 1.00 87.50 88 TYR A CA 1
ATOM 741 C C . TYR A 1 88 ? -2.792 -1.020 7.222 1.00 87.50 88 TYR A C 1
ATOM 743 O O . TYR A 1 88 ? -3.112 -0.032 6.561 1.00 87.50 88 TYR A O 1
ATOM 751 N N . VAL A 1 89 ? -1.583 -1.127 7.779 1.00 85.94 89 VAL A N 1
ATOM 752 C CA . VAL A 1 89 ? -0.494 -0.179 7.513 1.00 85.94 89 VAL A CA 1
ATOM 753 C C . VAL A 1 89 ? 0.312 -0.697 6.328 1.00 85.94 89 VAL A C 1
ATOM 755 O O . VAL A 1 89 ? 0.913 -1.771 6.390 1.00 85.94 89 VAL A O 1
ATOM 758 N N . ARG A 1 90 ? 0.337 0.065 5.235 1.00 83.88 90 ARG A N 1
ATOM 759 C CA . ARG A 1 90 ? 1.120 -0.271 4.047 1.00 83.88 90 ARG A CA 1
ATOM 760 C C . ARG A 1 90 ? 2.558 0.196 4.230 1.00 83.88 90 ARG A C 1
ATOM 762 O O . ARG A 1 90 ? 2.832 1.394 4.256 1.00 83.88 90 ARG A O 1
ATOM 769 N N . ILE A 1 91 ? 3.481 -0.758 4.282 1.00 82.81 91 ILE A N 1
ATOM 770 C CA . ILE A 1 91 ? 4.915 -0.481 4.312 1.00 82.81 91 ILE A CA 1
ATOM 771 C C . ILE A 1 91 ? 5.495 -0.695 2.911 1.00 82.81 91 ILE A C 1
ATOM 773 O O . ILE A 1 91 ? 5.514 -1.815 2.402 1.00 82.81 91 ILE A O 1
ATOM 777 N N . LYS A 1 92 ? 5.959 0.380 2.262 1.00 75.06 92 LYS A N 1
ATOM 778 C CA . LYS A 1 92 ? 6.718 0.274 1.007 1.00 75.06 92 LYS A CA 1
ATOM 779 C C . LYS A 1 92 ? 8.169 -0.088 1.330 1.00 75.06 92 LYS A C 1
ATOM 781 O O . LYS A 1 92 ? 8.932 0.762 1.771 1.00 75.06 92 LYS A O 1
ATOM 786 N N . CYS A 1 93 ? 8.546 -1.342 1.090 1.00 71.75 93 CYS A N 1
ATOM 787 C CA . CYS A 1 93 ? 9.902 -1.844 1.358 1.00 71.75 93 CYS A CA 1
ATOM 788 C C . CYS A 1 93 ? 10.882 -1.698 0.177 1.00 71.75 93 CYS A C 1
ATOM 790 O O . CYS A 1 93 ? 12.016 -2.154 0.279 1.00 71.75 93 CYS A O 1
ATOM 792 N N . GLY A 1 94 ? 10.468 -1.093 -0.939 1.00 71.31 94 GLY A N 1
ATOM 793 C CA . GLY A 1 94 ? 11.330 -0.865 -2.097 1.00 71.31 94 GLY A CA 1
ATOM 794 C C . GLY A 1 94 ? 10.559 -0.805 -3.410 1.00 71.31 94 GLY A C 1
ATOM 795 O O . GLY A 1 94 ? 9.361 -1.088 -3.465 1.00 71.31 94 GLY A O 1
ATOM 796 N N . SER A 1 95 ? 11.265 -0.434 -4.470 1.00 72.69 95 SER A N 1
ATOM 797 C CA . SER A 1 95 ? 10.787 -0.460 -5.851 1.00 72.69 95 SER A CA 1
ATOM 798 C C . SER A 1 95 ? 11.854 -1.087 -6.736 1.00 72.69 95 SER A C 1
ATOM 800 O O . SER A 1 95 ? 13.031 -0.773 -6.576 1.00 72.69 95 SER A O 1
ATOM 802 N N . PHE A 1 96 ? 11.448 -1.926 -7.685 1.00 76.50 96 PHE A N 1
ATOM 803 C CA . PHE A 1 96 ? 12.356 -2.482 -8.683 1.00 76.50 96 PHE A CA 1
ATOM 804 C C . PHE A 1 96 ? 12.283 -1.658 -9.961 1.00 76.50 96 PHE A C 1
ATOM 806 O O . PHE A 1 96 ? 11.194 -1.395 -10.474 1.00 76.50 96 PHE A O 1
ATOM 813 N N . SER A 1 97 ? 13.440 -1.271 -10.490 1.00 76.69 97 SER A N 1
ATOM 814 C CA . SER A 1 97 ? 13.517 -0.699 -11.827 1.00 76.69 97 SER A CA 1
ATOM 815 C C . SER A 1 97 ? 13.423 -1.823 -12.851 1.00 76.69 97 SER A C 1
ATOM 817 O O . SER A 1 97 ? 14.282 -2.702 -12.900 1.00 76.69 97 SER A O 1
ATOM 819 N N . TYR A 1 98 ? 12.400 -1.791 -13.707 1.00 74.00 98 TYR A N 1
ATOM 820 C CA . TYR A 1 98 ? 12.261 -2.776 -14.784 1.00 74.00 98 TYR A CA 1
ATOM 821 C C . TYR A 1 98 ? 13.480 -2.790 -15.724 1.00 74.00 98 TYR A C 1
ATOM 823 O O . TYR A 1 98 ? 13.833 -3.833 -16.261 1.00 74.00 98 TYR A O 1
ATOM 831 N N . ALA A 1 99 ? 14.157 -1.650 -15.882 1.00 78.62 99 ALA A N 1
ATOM 832 C CA . ALA A 1 99 ? 15.382 -1.532 -16.669 1.00 78.62 99 ALA A CA 1
ATOM 833 C C . ALA A 1 99 ? 16.599 -2.206 -16.008 1.00 78.62 99 ALA A C 1
ATOM 835 O O . ALA A 1 99 ? 17.541 -2.582 -16.696 1.00 78.62 99 ALA A O 1
ATOM 836 N N . GLU A 1 100 ? 16.594 -2.378 -14.687 1.00 78.44 100 GLU A N 1
ATOM 837 C CA . GLU A 1 100 ? 17.706 -2.999 -13.955 1.00 78.44 100 GLU A CA 1
ATOM 838 C C . GLU A 1 100 ? 17.533 -4.510 -13.815 1.00 78.44 100 GLU A C 1
ATOM 840 O O . GLU A 1 100 ? 18.525 -5.227 -13.753 1.00 78.44 100 GLU A O 1
ATOM 845 N N . ILE A 1 101 ? 16.291 -5.008 -13.851 1.00 78.38 101 ILE A N 1
ATOM 846 C CA . ILE A 1 101 ? 15.972 -6.442 -13.791 1.00 78.38 101 ILE A CA 1
ATOM 847 C C . ILE A 1 101 ? 16.855 -7.257 -14.759 1.00 78.38 101 ILE A C 1
ATOM 849 O O . ILE A 1 101 ? 17.498 -8.195 -14.295 1.00 78.38 101 ILE A O 1
ATOM 853 N N . PRO A 1 102 ? 16.989 -6.911 -16.059 1.00 74.31 102 PRO A N 1
ATOM 854 C CA . PRO A 1 102 ? 17.825 -7.669 -16.991 1.00 74.31 102 PRO A CA 1
ATOM 855 C C . PRO A 1 102 ? 19.328 -7.672 -16.676 1.00 74.31 102 PRO A C 1
ATOM 857 O O . PRO A 1 102 ? 20.029 -8.532 -17.202 1.00 74.31 102 PRO A O 1
ATOM 860 N N . LEU A 1 103 ? 19.838 -6.737 -15.865 1.00 74.44 103 LEU A N 1
ATOM 861 C CA . LEU A 1 103 ? 21.259 -6.684 -15.492 1.00 74.44 103 LEU A CA 1
ATOM 862 C C . LEU A 1 103 ? 21.640 -7.790 -14.501 1.00 74.44 103 LEU A C 1
ATOM 864 O O . LEU A 1 103 ? 22.791 -8.222 -14.486 1.00 74.44 103 LEU A O 1
ATOM 868 N N . GLU A 1 104 ? 20.674 -8.264 -13.714 1.00 76.12 104 GLU A N 1
ATOM 869 C CA . GLU A 1 104 ? 20.860 -9.307 -12.700 1.00 76.12 104 GLU A CA 1
ATOM 870 C C . GLU A 1 104 ? 20.753 -10.731 -13.278 1.00 76.12 104 GLU A C 1
ATOM 872 O O . GLU A 1 104 ? 21.167 -11.703 -12.645 1.00 76.12 104 GLU A O 1
ATOM 877 N N . PHE A 1 105 ? 20.223 -10.892 -14.497 1.00 73.44 105 PHE A N 1
ATOM 878 C CA . PHE A 1 105 ? 20.128 -12.203 -15.143 1.00 73.44 105 PHE A CA 1
ATOM 879 C C . PHE A 1 105 ? 21.369 -12.511 -15.974 1.00 73.44 105 PHE A C 1
ATOM 881 O O . PHE A 1 105 ? 21.775 -11.748 -16.848 1.00 73.44 105 PHE A O 1
ATOM 888 N N . GLN A 1 106 ? 21.912 -13.714 -15.786 1.00 64.81 106 GLN A N 1
ATOM 889 C CA . GLN A 1 106 ? 23.023 -14.215 -16.599 1.00 64.81 106 GLN A CA 1
ATOM 890 C C . GLN A 1 106 ? 22.649 -14.367 -18.087 1.00 64.81 106 GLN A C 1
ATOM 892 O O . GLN A 1 106 ? 23.517 -14.270 -18.955 1.00 64.81 106 GLN A O 1
ATOM 897 N N . TYR A 1 107 ? 21.367 -14.596 -18.392 1.00 65.06 107 TYR A N 1
ATOM 898 C CA . TYR A 1 107 ? 20.878 -14.825 -19.750 1.00 65.06 107 TYR A CA 1
ATOM 899 C C . TYR A 1 107 ? 19.575 -14.061 -20.010 1.00 65.06 107 TYR A C 1
ATOM 901 O O . TYR A 1 107 ? 18.550 -14.329 -19.389 1.00 65.06 107 TYR A O 1
ATOM 909 N N . ILE A 1 108 ? 19.600 -13.148 -20.984 1.00 71.31 108 ILE A N 1
ATOM 910 C CA . ILE A 1 108 ? 18.416 -12.443 -21.490 1.00 71.31 108 ILE A CA 1
ATOM 911 C C . ILE A 1 108 ? 17.918 -13.203 -22.727 1.00 71.31 108 ILE A C 1
ATOM 913 O O . ILE A 1 108 ? 18.576 -13.196 -23.767 1.00 71.31 108 ILE A O 1
ATOM 917 N N . MET A 1 109 ? 16.770 -13.883 -22.623 1.00 62.56 109 MET A N 1
ATOM 918 C CA . MET A 1 109 ? 16.278 -14.814 -23.660 1.00 62.56 109 MET A CA 1
ATOM 919 C C . MET A 1 109 ? 15.668 -14.147 -24.908 1.00 62.56 109 MET A C 1
ATOM 921 O O . MET A 1 109 ? 15.293 -14.842 -25.850 1.00 62.56 109 MET A O 1
ATOM 925 N N . GLY A 1 110 ? 15.623 -12.814 -24.963 1.00 61.94 110 GLY A N 1
ATOM 926 C CA . GLY A 1 110 ? 15.332 -12.066 -26.186 1.00 61.94 110 GLY A CA 1
ATOM 927 C C . GLY A 1 110 ? 14.382 -10.891 -25.982 1.00 61.94 110 GLY A C 1
ATOM 928 O O . GLY A 1 110 ? 13.438 -10.958 -25.202 1.00 61.94 110 GLY A O 1
ATOM 929 N N . VAL A 1 111 ? 14.622 -9.821 -26.738 1.00 63.28 111 VAL A N 1
ATOM 930 C CA . VAL A 1 111 ? 13.669 -8.727 -26.960 1.00 63.28 111 VAL A CA 1
ATOM 931 C C . VAL A 1 111 ? 13.215 -8.829 -28.415 1.00 63.28 111 VAL A C 1
ATOM 933 O O . VAL A 1 111 ? 14.046 -8.836 -29.322 1.00 63.28 111 VAL A O 1
ATOM 936 N N . THR A 1 112 ? 11.918 -8.998 -28.668 1.00 57.78 112 THR A N 1
ATOM 937 C CA . THR A 1 112 ? 11.399 -9.190 -30.033 1.00 57.78 112 THR A CA 1
ATOM 938 C C . THR A 1 112 ? 10.379 -8.109 -30.370 1.00 57.78 112 THR A C 1
ATOM 940 O O . THR A 1 112 ? 9.521 -7.783 -29.559 1.00 57.78 112 THR A O 1
ATOM 943 N N . GLY A 1 113 ? 10.522 -7.503 -31.554 1.00 50.19 113 GLY A N 1
ATOM 944 C CA . GLY A 1 113 ? 9.573 -6.517 -32.085 1.00 50.19 113 GLY A CA 1
ATOM 945 C C . GLY A 1 113 ? 10.224 -5.410 -32.913 1.00 50.19 113 GLY A C 1
ATOM 946 O O . GLY A 1 113 ? 9.895 -5.248 -34.084 1.00 50.19 113 GLY A O 1
ATOM 947 N N . THR A 1 114 ? 11.201 -4.693 -32.348 1.00 53.75 114 THR A N 1
ATOM 948 C CA . THR A 1 114 ? 11.580 -3.364 -32.883 1.00 53.75 114 THR A CA 1
ATOM 949 C C . THR A 1 114 ? 13.086 -3.090 -32.929 1.00 53.75 114 THR A C 1
ATOM 951 O O . THR A 1 114 ? 13.506 -1.966 -33.161 1.00 53.75 114 THR A O 1
ATOM 954 N N . LEU A 1 115 ? 13.945 -4.110 -32.805 1.00 56.28 115 LEU A N 1
ATOM 955 C CA . LEU A 1 115 ? 15.412 -3.946 -32.897 1.00 56.28 115 LEU A CA 1
ATOM 956 C C . LEU A 1 115 ? 15.894 -3.345 -34.239 1.00 56.28 115 LEU A C 1
ATOM 958 O O . LEU A 1 115 ? 17.000 -2.809 -34.325 1.00 56.28 115 LEU A O 1
ATOM 962 N N . LYS A 1 116 ? 15.078 -3.452 -35.299 1.00 53.28 116 LYS A N 1
ATOM 963 C CA . LYS A 1 116 ? 15.387 -2.934 -36.643 1.00 53.28 116 LYS A CA 1
ATOM 964 C C . LYS A 1 116 ? 15.162 -1.426 -36.789 1.00 53.28 116 LYS A C 1
ATOM 966 O O . LYS A 1 116 ? 15.757 -0.845 -37.687 1.00 53.28 116 LYS A O 1
ATOM 971 N N . THR A 1 117 ? 14.334 -0.816 -35.941 1.00 59.22 117 THR A N 1
ATOM 972 C CA . THR A 1 117 ? 13.989 0.617 -36.009 1.00 59.22 117 THR A CA 1
ATOM 973 C C . THR A 1 117 ? 14.677 1.442 -34.926 1.00 59.22 117 THR A C 1
ATOM 975 O O . THR A 1 117 ? 14.393 2.628 -34.804 1.00 59.22 117 THR A O 1
ATOM 978 N N . LEU A 1 118 ? 15.548 0.824 -34.123 1.00 62.69 118 LEU A N 1
ATOM 979 C CA . LEU A 1 118 ? 16.296 1.531 -33.091 1.00 62.69 118 LEU A CA 1
ATOM 980 C C . LEU 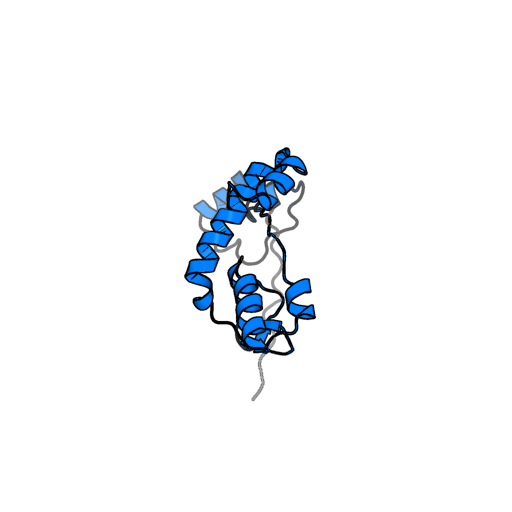A 1 118 ? 17.308 2.479 -33.723 1.00 62.69 118 LEU A C 1
ATOM 982 O O . LEU A 1 118 ? 18.068 2.093 -34.618 1.00 62.69 118 LEU A O 1
ATOM 986 N N . SER A 1 119 ? 17.333 3.695 -33.201 1.00 69.12 119 SER A N 1
ATOM 987 C CA . SER A 1 119 ? 18.340 4.698 -33.511 1.00 69.12 119 SER A CA 1
ATOM 988 C C . SER A 1 119 ? 19.722 4.268 -32.994 1.00 69.12 119 SER A C 1
ATOM 990 O O . SER A 1 119 ? 19.850 3.447 -32.078 1.00 69.12 119 SER A O 1
ATOM 992 N N . ASP A 1 120 ? 20.785 4.828 -33.571 1.00 72.62 120 ASP A N 1
ATOM 993 C CA . ASP A 1 120 ? 22.165 4.551 -33.153 1.00 72.62 120 ASP A CA 1
ATOM 994 C C . ASP A 1 120 ? 22.427 4.709 -31.635 1.00 72.62 120 ASP A C 1
ATOM 996 O O . ASP A 1 120 ? 23.093 3.835 -31.065 1.00 72.62 120 ASP A O 1
ATOM 1000 N N . PRO A 1 121 ? 21.901 5.735 -30.926 1.00 73.31 121 PRO A N 1
ATOM 1001 C CA . PRO A 1 121 ? 22.067 5.827 -29.474 1.00 73.31 121 PRO 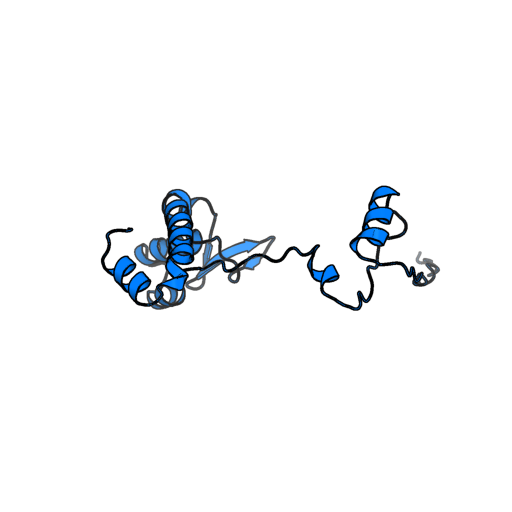A CA 1
ATOM 1002 C C . PRO A 1 121 ? 21.354 4.704 -28.707 1.00 73.31 121 PRO A C 1
ATOM 1004 O O . PRO A 1 121 ? 21.924 4.162 -27.761 1.00 73.31 121 PRO A O 1
ATOM 1007 N N . GLU A 1 122 ? 20.157 4.289 -29.121 1.00 68.81 122 GLU A N 1
ATOM 1008 C CA . GLU A 1 122 ? 19.425 3.197 -28.463 1.00 68.81 122 GLU A CA 1
ATOM 1009 C C . GLU A 1 122 ? 20.131 1.850 -28.664 1.00 68.81 122 GLU A C 1
ATOM 1011 O O . GLU A 1 122 ? 20.270 1.061 -27.726 1.00 68.81 122 GLU A O 1
ATOM 1016 N N . ARG A 1 123 ? 20.668 1.609 -29.869 1.00 69.56 123 ARG A N 1
ATOM 1017 C CA . ARG A 1 123 ? 21.484 0.422 -30.159 1.00 69.56 123 ARG A CA 1
ATOM 1018 C C . ARG A 1 123 ? 22.737 0.377 -29.283 1.00 69.56 123 ARG A C 1
ATOM 1020 O O . ARG A 1 123 ? 23.104 -0.699 -28.807 1.00 69.56 123 ARG A O 1
ATOM 1027 N N . LYS A 1 124 ? 23.366 1.529 -29.034 1.00 74.75 124 LYS A N 1
ATOM 1028 C CA . LYS A 1 124 ? 24.533 1.633 -28.151 1.00 74.75 124 LYS A CA 1
ATOM 1029 C C . LYS A 1 124 ? 24.182 1.247 -26.715 1.00 74.75 124 LYS A C 1
ATOM 1031 O O . LYS A 1 124 ? 24.905 0.446 -26.135 1.00 74.75 124 LYS A O 1
ATOM 1036 N N . VAL A 1 125 ? 23.056 1.727 -26.180 1.00 74.31 125 VAL A N 1
ATOM 1037 C CA . VAL A 1 125 ? 22.586 1.378 -24.825 1.00 74.31 125 VAL A CA 1
ATOM 1038 C C . VAL A 1 125 ? 22.319 -0.125 -24.693 1.00 74.31 125 VAL A C 1
ATOM 1040 O O . VAL A 1 125 ? 22.765 -0.744 -23.729 1.00 74.31 125 VAL A O 1
ATOM 1043 N N . ILE A 1 126 ? 21.669 -0.752 -25.677 1.00 74.19 126 ILE A N 1
ATOM 1044 C CA . ILE A 1 126 ? 21.404 -2.203 -25.661 1.00 74.19 126 ILE A CA 1
ATOM 1045 C C . ILE A 1 126 ? 22.701 -3.025 -25.654 1.00 74.19 126 ILE A C 1
ATOM 1047 O O . ILE A 1 126 ? 22.812 -4.012 -24.924 1.00 74.19 126 ILE A O 1
ATOM 1051 N N . GLN A 1 127 ? 23.696 -2.612 -26.438 1.00 71.38 127 GLN A N 1
ATOM 1052 C CA . GLN A 1 127 ? 24.972 -3.321 -26.521 1.00 71.38 127 GLN A CA 1
ATOM 1053 C C . GLN A 1 127 ? 25.846 -3.096 -25.284 1.00 71.38 127 GLN A C 1
ATOM 1055 O O . GLN A 1 127 ? 26.443 -4.047 -24.783 1.00 71.38 127 GLN A O 1
ATOM 1060 N N . SER A 1 128 ? 25.931 -1.859 -24.786 1.00 72.38 128 SER A N 1
ATOM 1061 C CA . SER A 1 128 ? 26.852 -1.506 -23.702 1.00 72.38 128 SER A CA 1
ATOM 1062 C C . SER A 1 128 ? 26.292 -1.787 -22.311 1.00 72.38 128 SER A C 1
ATOM 1064 O O . SER A 1 128 ? 27.047 -2.192 -21.433 1.00 72.38 128 SER A O 1
ATOM 1066 N N . VAL A 1 129 ? 24.990 -1.565 -22.097 1.00 73.25 129 VAL A N 1
ATOM 1067 C CA . VAL A 1 129 ? 24.346 -1.693 -20.778 1.00 73.25 129 VAL A CA 1
ATOM 1068 C C . VAL A 1 129 ? 23.770 -3.094 -20.602 1.00 73.25 129 VAL A C 1
ATOM 1070 O O . VAL A 1 129 ? 24.108 -3.783 -19.647 1.00 73.25 129 VAL A O 1
ATOM 1073 N N . TYR A 1 130 ? 22.979 -3.562 -21.568 1.00 66.94 130 TYR A N 1
ATOM 1074 C CA . TYR A 1 130 ? 22.281 -4.850 -21.475 1.00 66.94 130 TYR A CA 1
ATOM 1075 C C . TYR A 1 130 ? 23.087 -6.041 -22.016 1.00 66.94 130 TYR A C 1
ATOM 1077 O O . TYR A 1 130 ? 22.645 -7.181 -21.909 1.00 66.94 130 TYR A O 1
ATOM 1085 N N . LYS A 1 131 ? 24.268 -5.799 -22.610 1.00 69.62 131 LYS A N 1
ATOM 1086 C CA . LYS A 1 131 ? 25.171 -6.821 -23.183 1.00 69.62 131 LYS A CA 1
ATOM 1087 C C . LYS A 1 131 ? 24.498 -7.759 -24.198 1.00 69.62 131 LYS A C 1
ATOM 1089 O O . LYS A 1 131 ? 24.982 -8.863 -24.460 1.00 69.62 131 LYS A O 1
ATOM 1094 N N . ILE A 1 132 ? 23.406 -7.314 -24.821 1.00 67.25 132 ILE A N 1
ATOM 1095 C CA . ILE A 1 132 ? 22.701 -8.074 -25.855 1.00 67.25 132 ILE A CA 1
ATOM 1096 C C . ILE A 1 132 ? 23.447 -7.859 -27.175 1.00 67.25 132 ILE A C 1
ATOM 1098 O O . ILE A 1 132 ? 23.315 -6.827 -27.830 1.00 67.25 132 ILE A O 1
ATOM 1102 N N . SER A 1 133 ? 24.274 -8.834 -27.551 1.00 60.97 133 SER A N 1
ATOM 1103 C CA . SER A 1 133 ? 25.138 -8.769 -28.742 1.00 60.97 133 SER A CA 1
ATOM 1104 C C . SER A 1 133 ? 24.672 -9.662 -29.894 1.00 60.97 133 SER A C 1
ATOM 1106 O O . SER A 1 133 ? 25.072 -9.454 -31.041 1.00 60.97 133 SER A O 1
ATOM 1108 N N . LYS A 1 134 ? 23.809 -10.650 -29.619 1.00 57.78 134 LYS A N 1
ATOM 1109 C CA . LYS A 1 134 ? 23.307 -11.593 -30.623 1.00 57.78 134 LYS A CA 1
ATOM 1110 C C . LYS A 1 134 ? 21.946 -11.159 -31.150 1.00 57.78 134 LYS A C 1
ATOM 1112 O O . LYS A 1 134 ? 20.950 -11.189 -30.438 1.00 57.78 134 LYS A O 1
ATOM 1117 N N . ASN A 1 135 ? 21.917 -10.817 -32.433 1.00 60.06 135 ASN A N 1
ATOM 1118 C CA . ASN A 1 135 ? 20.690 -10.551 -33.168 1.00 60.06 135 ASN A CA 1
ATOM 1119 C C . ASN A 1 135 ? 20.297 -11.798 -33.962 1.00 60.06 135 ASN A C 1
ATOM 1121 O O . ASN A 1 135 ? 20.922 -12.106 -34.977 1.00 60.06 135 ASN A O 1
ATOM 1125 N N . THR A 1 136 ? 19.244 -12.490 -33.534 1.00 49.03 136 THR A N 1
ATOM 1126 C CA . THR A 1 136 ? 18.619 -13.547 -34.337 1.00 49.03 136 THR A CA 1
ATOM 1127 C C . THR A 1 136 ? 17.444 -12.936 -35.087 1.00 49.03 136 THR A C 1
ATOM 1129 O O . THR A 1 136 ? 16.505 -12.426 -34.480 1.00 49.03 136 THR A O 1
ATOM 1132 N N . LYS A 1 137 ? 17.497 -12.946 -36.422 1.00 55.19 137 LYS A N 1
ATOM 1133 C CA . LYS A 1 137 ? 16.350 -12.552 -37.244 1.00 55.19 137 LYS A CA 1
ATOM 1134 C C . LYS A 1 137 ? 15.334 -13.686 -37.183 1.00 55.19 137 LYS A C 1
ATOM 1136 O O . LYS A 1 137 ? 15.558 -14.734 -37.778 1.00 55.19 137 LYS A O 1
ATOM 1141 N N . THR A 1 138 ? 14.225 -13.481 -36.488 1.00 47.72 138 THR A N 1
ATOM 1142 C CA . THR A 1 138 ? 13.050 -14.333 -36.660 1.00 47.72 138 THR A CA 1
ATOM 1143 C C . THR A 1 138 ? 12.563 -14.167 -38.098 1.00 47.72 138 THR A C 1
ATOM 1145 O O . THR A 1 138 ? 12.364 -13.038 -38.562 1.00 47.72 138 THR A O 1
ATOM 1148 N N . ALA A 1 139 ? 12.437 -15.275 -38.830 1.00 44.28 139 ALA A N 1
ATOM 1149 C CA . ALA A 1 139 ? 11.785 -15.268 -40.130 1.00 44.28 139 ALA A CA 1
ATOM 1150 C C . ALA A 1 139 ? 10.350 -14.769 -39.923 1.00 44.28 139 ALA A C 1
ATOM 1152 O O . ALA A 1 139 ? 9.612 -15.319 -39.106 1.00 44.28 139 ALA A O 1
ATOM 1153 N N . ARG A 1 140 ? 9.972 -13.691 -40.617 1.00 44.00 140 ARG A N 1
ATOM 1154 C CA . ARG A 1 140 ? 8.554 -13.374 -40.789 1.00 44.00 140 ARG A CA 1
ATOM 1155 C C . ARG A 1 140 ? 7.945 -14.550 -41.546 1.00 44.00 140 ARG A C 1
ATOM 1157 O O . ARG A 1 140 ? 8.541 -14.998 -42.527 1.00 44.00 140 ARG A O 1
ATOM 1164 N N . PHE A 1 141 ? 6.796 -15.038 -41.093 1.00 46.44 141 PHE A N 1
ATOM 1165 C CA . PHE A 1 141 ? 5.946 -15.856 -41.951 1.00 46.44 141 PHE A CA 1
ATOM 1166 C C . PHE A 1 141 ? 5.704 -15.068 -43.254 1.00 46.44 141 PHE A C 1
ATOM 1168 O O . PHE A 1 141 ? 5.518 -13.852 -43.164 1.00 46.44 141 PHE A O 1
ATOM 1175 N N . PRO A 1 142 ? 5.801 -15.692 -44.442 1.00 44.69 142 PRO A N 1
ATOM 1176 C CA . PRO A 1 142 ? 5.569 -14.998 -45.704 1.00 44.69 142 PRO A CA 1
ATOM 1177 C C . PRO A 1 142 ? 4.175 -14.367 -45.702 1.00 44.69 142 PRO A C 1
ATOM 1179 O O . PRO A 1 142 ? 3.197 -15.055 -45.416 1.00 44.69 142 PRO A O 1
ATOM 1182 N N . ASP A 1 143 ? 4.090 -13.081 -46.041 1.00 50.38 143 ASP A N 1
ATOM 1183 C CA . ASP A 1 143 ? 2.840 -12.320 -46.188 1.00 50.38 143 ASP A CA 1
ATOM 1184 C C . ASP A 1 143 ? 2.057 -12.716 -47.471 1.00 50.38 143 ASP A C 1
ATOM 1186 O O . ASP A 1 143 ? 1.272 -11.930 -47.991 1.00 50.38 143 ASP A O 1
ATOM 1190 N N . ASP A 1 144 ? 2.241 -13.936 -47.988 1.00 49.94 144 ASP A N 1
ATOM 1191 C CA . ASP A 1 144 ? 1.602 -14.420 -49.218 1.00 49.94 144 ASP A CA 1
ATOM 1192 C C . ASP A 1 144 ?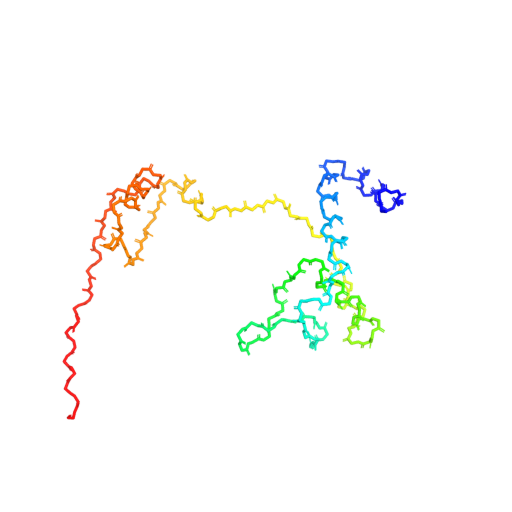 0.420 -15.346 -48.891 1.00 49.94 144 ASP A C 1
ATOM 1194 O O . ASP A 1 144 ? 0.449 -16.555 -49.129 1.00 49.94 144 ASP A O 1
ATOM 1198 N N . PHE A 1 145 ? -0.654 -14.766 -48.352 1.00 42.97 145 PHE A N 1
ATOM 1199 C CA . PHE A 1 145 ? -1.996 -15.324 -48.531 1.00 42.97 145 PHE A CA 1
ATOM 1200 C C . PHE A 1 145 ? -2.680 -14.542 -49.660 1.00 42.97 145 PHE A C 1
ATOM 1202 O O . PHE A 1 145 ? -2.879 -13.336 -49.511 1.00 42.97 145 PHE A O 1
ATOM 1209 N N . PRO A 1 146 ? -3.055 -15.175 -50.788 1.00 41.34 146 PRO A N 1
ATOM 1210 C CA . PRO A 1 146 ? -3.777 -14.482 -51.844 1.00 41.34 146 PRO A CA 1
ATOM 1211 C C . PRO A 1 146 ? -5.185 -14.128 -51.352 1.00 41.34 146 PRO A C 1
ATOM 1213 O O . PRO A 1 146 ? -6.056 -14.988 -51.235 1.00 41.34 146 PRO A O 1
ATOM 1216 N N . THR A 1 147 ? -5.429 -12.847 -51.089 1.00 46.41 147 THR A N 1
ATOM 1217 C CA . THR A 1 147 ? -6.778 -12.285 -50.990 1.00 46.41 147 THR A CA 1
ATOM 1218 C C . THR A 1 147 ? -7.387 -12.205 -52.387 1.00 46.41 147 THR A C 1
ATOM 1220 O O . THR A 1 147 ? -7.362 -11.167 -53.034 1.00 46.41 147 THR A O 1
ATOM 1223 N N . ASN A 1 148 ? -7.952 -13.319 -52.851 1.00 43.44 148 ASN A N 1
ATOM 1224 C CA . ASN A 1 148 ? -9.000 -13.301 -53.867 1.00 43.44 148 ASN A CA 1
ATOM 1225 C C . ASN A 1 148 ? -10.310 -13.730 -53.206 1.00 43.44 148 ASN A C 1
ATOM 1227 O O . ASN A 1 148 ? -10.619 -14.916 -53.111 1.00 43.44 148 ASN A O 1
ATOM 1231 N N . LEU A 1 149 ? -11.066 -12.738 -52.744 1.00 41.44 149 LEU A N 1
ATOM 1232 C CA . LEU A 1 149 ? -12.497 -12.845 -52.493 1.00 41.44 149 LEU A CA 1
ATOM 1233 C C . LEU A 1 149 ? -13.164 -11.629 -53.144 1.00 41.44 149 LEU A C 1
ATOM 1235 O O . LEU A 1 149 ? -12.821 -10.498 -52.805 1.00 41.44 149 LEU A O 1
ATOM 1239 N N . SER A 1 150 ? -14.090 -11.961 -54.055 1.00 37.53 150 SER A N 1
ATOM 1240 C CA . SER A 1 150 ? -15.033 -11.148 -54.848 1.00 37.53 150 SER A CA 1
ATOM 1241 C C . SER A 1 150 ? -14.458 -10.146 -55.843 1.00 37.53 150 SER A C 1
ATOM 1243 O O . SER A 1 150 ? -14.031 -9.058 -55.402 1.00 37.53 150 SER A O 1
#

pLDDT: mean 78.4, std 15.36, range [37.53, 95.19]

Radius of gyration: 25.07 Å; chains: 1; bounding box: 50×31×78 Å

Foldseek 3Di:
DCPDPVLVVVCVVPVVCNVQVVVLVVQLVVCLVPLVPQDWDQDPLATWDDDPNDTDRPDDDRCSRLVVNVVVVVVVSHDPVSNVVSDDRDGDPDDDDPLCVLVPDPDDPDDDDPPPPDDPVRVVCCCPPNVPDDDDDDDDDDPDDDPDDD

Sequence (150 aa):
LKTTNEYNECCKKYPNWKLLFEEAMKDMLFDVNNFESHGYIVNQDKIGYVEQDNIVYNIAYGYKTLFAYFYEHERGQISKKSLDENIYVRIKCGSFSYAEIPLEFQYIMGVTGTLKTLSDPERKVIQSVYKISKNTKTARFPDDFPTNLS

Secondary structure (DSSP, 8-state):
-TTSHHHHHHHHH-GGGHHHHHHHHHHHHHHHTSGGGG--EEETTEEEEEETTEEESS---TTHHHHHHHHHHHTTSS-HHHHHHH-----------TTTHHHH-S------S-TTS--HHHHHHHHHTS-------PPPPP--------